Protein AF-A0A4P6JST6-F1 (afdb_monomer_lite)

Organism: Ktedonosporobacter rubrisoli (NCBI:txid2509675)

Secondary structure (DSSP, 8-state):
-HHHHTT--HHHHHHHHHHHHHHHHHHHHHHHHH---HHHHHHHHHHHHHHHHHHHHHHHHHTT----GGG--------S-----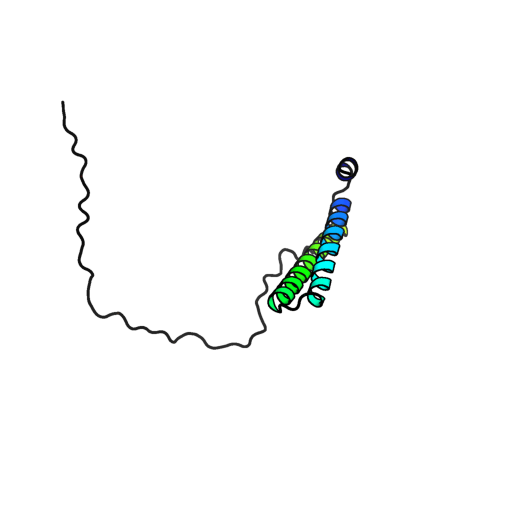---------S--PPP--------------

Sequence (114 aa):
MQADEAKMTAQQHAQHIAQLIQAAQNECRADIRRVSDPRAQALFETVAEVLGGTIKALNDYRNGNEASRIAAQNHPHAGAKSPPTVSDLAVDVDAAEPPPHLSAEMPQQQEKPG

pLDDT: mean 72.87, std 23.67, range [39.09, 98.62]

Structure (mmCIF, N/CA/C/O backbone):
data_AF-A0A4P6JST6-F1
#
_entry.id   AF-A0A4P6JST6-F1
#
loop_
_atom_site.group_PDB
_atom_site.id
_atom_site.type_symbol
_atom_site.label_atom_id
_atom_site.label_alt_id
_atom_site.label_comp_id
_atom_site.label_asym_id
_atom_site.label_entity_id
_atom_site.label_seq_id
_atom_site.pdbx_PDB_ins_code
_atom_site.Cartn_x
_atom_site.Cartn_y
_atom_site.Cartn_z
_atom_site.occupancy
_atom_site.B_iso_or_equiv
_atom_site.auth_seq_id
_atom_site.auth_comp_id
_atom_site.auth_asym_id
_atom_site.auth_atom_id
_atom_site.pdbx_PDB_model_num
ATOM 1 N N . MET A 1 1 ? 23.396 6.336 5.802 1.00 59.78 1 MET A N 1
ATOM 2 C CA . MET A 1 1 ? 22.405 5.525 5.061 1.00 59.78 1 MET A CA 1
ATOM 3 C C . MET A 1 1 ? 22.277 5.959 3.595 1.00 59.78 1 MET A C 1
ATOM 5 O O . MET A 1 1 ? 22.272 5.084 2.750 1.00 59.78 1 MET A O 1
ATOM 9 N N . GLN A 1 2 ? 22.307 7.259 3.256 1.00 55.56 2 GLN A N 1
ATOM 10 C CA . GLN A 1 2 ? 22.165 7.744 1.861 1.00 55.56 2 GLN A CA 1
ATOM 11 C C . GLN A 1 2 ? 23.257 7.303 0.858 1.00 55.56 2 GLN A C 1
ATOM 13 O O . GLN A 1 2 ? 22.982 7.187 -0.332 1.00 55.56 2 GLN A O 1
ATOM 18 N N . ALA A 1 3 ? 24.495 7.043 1.300 1.00 52.84 3 ALA A N 1
ATOM 19 C CA . ALA A 1 3 ? 25.590 6.661 0.395 1.00 52.84 3 ALA A CA 1
ATOM 20 C C . ALA A 1 3 ? 25.450 5.241 -0.200 1.00 52.84 3 ALA A C 1
ATOM 22 O O . ALA A 1 3 ? 26.052 4.954 -1.236 1.00 52.84 3 ALA A O 1
ATOM 23 N N . ASP A 1 4 ? 24.660 4.370 0.437 1.00 60.50 4 ASP A N 1
ATOM 24 C CA . ASP A 1 4 ? 24.356 3.020 -0.057 1.00 60.50 4 ASP A CA 1
ATOM 25 C C . ASP A 1 4 ? 23.167 3.015 -1.028 1.00 60.50 4 ASP A C 1
ATOM 27 O O . ASP A 1 4 ? 23.162 2.245 -1.985 1.00 60.50 4 ASP A O 1
ATOM 31 N N . GLU A 1 5 ? 22.200 3.923 -0.852 1.00 61.31 5 GLU A N 1
ATOM 32 C CA . GLU A 1 5 ? 21.048 4.062 -1.756 1.00 61.31 5 GLU A CA 1
ATOM 33 C C . GLU A 1 5 ? 21.460 4.535 -3.152 1.00 61.31 5 GLU A C 1
ATOM 35 O O . GLU A 1 5 ? 20.928 4.043 -4.139 1.00 61.31 5 GLU A O 1
ATOM 40 N N . ALA A 1 6 ? 22.463 5.412 -3.261 1.00 69.81 6 ALA A N 1
ATOM 41 C CA . ALA A 1 6 ? 22.957 5.902 -4.552 1.00 69.81 6 ALA A CA 1
ATOM 42 C C . ALA A 1 6 ? 23.582 4.807 -5.444 1.00 69.81 6 ALA A C 1
ATOM 44 O O . ALA A 1 6 ? 23.812 5.037 -6.630 1.00 69.81 6 ALA A O 1
ATOM 45 N N . LYS A 1 7 ? 23.884 3.629 -4.882 1.00 81.38 7 LYS A N 1
ATOM 46 C CA . LYS A 1 7 ? 24.454 2.480 -5.605 1.00 81.38 7 LYS A CA 1
ATOM 47 C C . LYS A 1 7 ? 23.420 1.402 -5.924 1.00 81.38 7 LYS A C 1
ATOM 49 O O . LYS A 1 7 ? 23.766 0.421 -6.582 1.00 81.38 7 LYS A O 1
ATOM 54 N N . MET A 1 8 ? 22.188 1.542 -5.437 1.00 85.94 8 MET A N 1
ATOM 55 C CA . MET A 1 8 ? 21.151 0.543 -5.657 1.00 85.94 8 MET A CA 1
ATOM 56 C C . MET A 1 8 ? 20.693 0.552 -7.115 1.00 85.94 8 MET A C 1
ATOM 58 O O . MET A 1 8 ? 20.481 1.594 -7.733 1.00 85.94 8 MET A O 1
ATOM 62 N N . THR A 1 9 ? 20.497 -0.636 -7.677 1.00 91.31 9 THR A N 1
ATOM 63 C CA . THR A 1 9 ? 19.813 -0.782 -8.960 1.00 91.31 9 THR A CA 1
ATOM 64 C C . THR A 1 9 ? 18.332 -0.432 -8.808 1.00 91.31 9 THR A C 1
ATOM 66 O O . THR A 1 9 ? 17.762 -0.503 -7.717 1.00 91.31 9 THR A O 1
ATOM 69 N N . ALA A 1 10 ? 17.654 -0.123 -9.915 1.00 90.75 10 ALA A N 1
ATOM 70 C CA . ALA A 1 10 ? 16.212 0.130 -9.898 1.00 90.75 10 ALA A CA 1
ATOM 71 C C . ALA A 1 10 ? 15.408 -1.050 -9.304 1.00 90.75 10 ALA A C 1
ATOM 73 O O . ALA A 1 10 ? 14.423 -0.843 -8.598 1.00 90.75 10 ALA A O 1
ATOM 74 N N . GLN A 1 11 ? 15.865 -2.292 -9.510 1.00 90.19 11 GLN A N 1
ATOM 75 C CA . GLN A 1 11 ? 15.264 -3.483 -8.900 1.00 90.19 11 GLN A CA 1
ATOM 76 C C . GLN A 1 11 ? 15.476 -3.539 -7.380 1.00 90.19 11 GLN A C 1
ATOM 78 O O . GLN A 1 11 ? 14.561 -3.931 -6.653 1.00 90.19 11 GLN A O 1
ATOM 83 N N . GLN A 1 12 ? 16.658 -3.143 -6.894 1.00 92.00 12 GLN A N 1
ATOM 84 C CA . GLN A 1 12 ? 16.947 -3.049 -5.460 1.00 92.00 12 GLN A CA 1
ATOM 85 C C . GLN A 1 12 ? 16.109 -1.945 -4.802 1.00 92.00 12 GLN A C 1
ATOM 87 O O . GLN A 1 12 ? 15.530 -2.178 -3.742 1.00 92.00 12 GLN A O 1
ATOM 92 N N . HIS A 1 13 ? 15.941 -0.796 -5.465 1.00 93.25 13 HIS A N 1
ATOM 93 C CA . HIS A 1 13 ? 15.021 0.248 -5.010 1.00 93.25 13 HIS A CA 1
ATOM 94 C C . HIS A 1 13 ? 13.571 -0.243 -4.959 1.00 93.25 13 HIS A C 1
ATOM 96 O O . HIS A 1 13 ? 12.907 -0.072 -3.939 1.00 93.25 13 HIS A O 1
ATOM 102 N N . ALA A 1 14 ? 13.083 -0.908 -6.012 1.00 93.75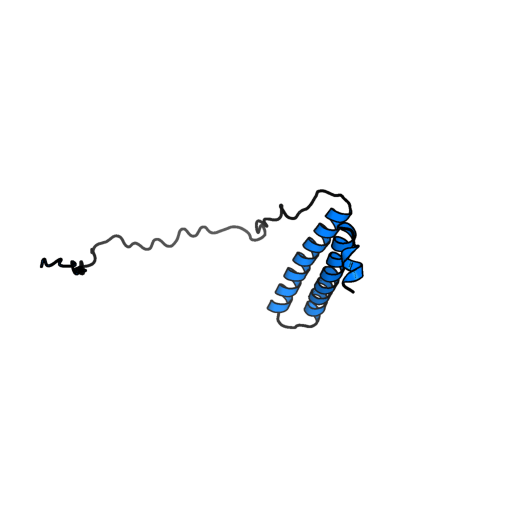 14 ALA A N 1
ATOM 103 C CA . ALA A 1 14 ? 11.729 -1.457 -6.036 1.00 93.75 14 ALA A CA 1
ATOM 104 C C . ALA A 1 14 ? 11.495 -2.463 -4.896 1.00 93.75 14 ALA A C 1
ATOM 106 O O . ALA A 1 14 ? 10.440 -2.452 -4.263 1.00 93.75 14 ALA A O 1
ATOM 107 N N . GLN A 1 15 ? 12.493 -3.299 -4.589 1.00 94.75 15 GLN A N 1
ATOM 108 C CA . GLN A 1 15 ? 12.433 -4.233 -3.465 1.00 94.75 15 GLN A CA 1
ATOM 109 C C . GLN A 1 15 ? 12.382 -3.509 -2.118 1.00 94.75 15 GLN A C 1
ATOM 111 O O . GLN A 1 15 ? 11.558 -3.857 -1.274 1.00 94.75 15 GLN A O 1
ATOM 116 N N . HIS A 1 16 ? 13.249 -2.517 -1.917 1.00 95.12 16 HIS A N 1
ATOM 117 C CA . HIS A 1 16 ? 13.295 -1.743 -0.680 1.00 95.12 16 HIS A CA 1
ATOM 118 C C . HIS A 1 16 ? 11.963 -1.017 -0.434 1.00 95.12 16 HIS A C 1
ATOM 120 O O . HIS A 1 16 ? 11.381 -1.132 0.642 1.00 95.12 16 HIS A O 1
ATOM 126 N N . ILE A 1 17 ? 11.414 -0.363 -1.461 1.00 96.38 17 ILE A N 1
ATOM 127 C CA . ILE A 1 17 ? 10.110 0.305 -1.380 1.00 96.38 17 ILE A CA 1
ATOM 128 C C . ILE A 1 17 ? 9.000 -0.707 -1.070 1.00 96.38 17 ILE A C 1
ATOM 130 O O . ILE A 1 17 ? 8.169 -0.452 -0.200 1.00 96.38 17 ILE A O 1
ATOM 134 N N . ALA A 1 18 ? 8.997 -1.880 -1.714 1.00 96.88 18 ALA A N 1
ATOM 135 C CA . ALA A 1 18 ? 8.007 -2.919 -1.436 1.00 96.88 18 ALA A CA 1
ATOM 136 C C . ALA A 1 18 ? 8.040 -3.371 0.035 1.00 96.88 18 ALA A C 1
ATOM 138 O O . ALA A 1 18 ? 6.986 -3.592 0.623 1.00 96.88 18 ALA A O 1
ATOM 139 N N . GLN A 1 19 ? 9.222 -3.457 0.653 1.00 97.69 19 GLN A N 1
ATOM 140 C CA . GLN A 1 19 ? 9.362 -3.797 2.074 1.00 97.69 19 GLN A CA 1
ATOM 141 C C . GLN A 1 19 ? 8.793 -2.711 2.996 1.00 97.69 19 GLN A C 1
ATOM 143 O O . GLN A 1 19 ? 8.093 -3.035 3.956 1.00 97.69 19 GLN A O 1
ATOM 148 N N . LEU A 1 20 ? 9.038 -1.434 2.691 1.00 98.19 20 LEU A N 1
ATOM 149 C CA . LEU A 1 20 ? 8.475 -0.313 3.452 1.00 98.19 20 LEU A CA 1
ATOM 150 C C . LEU A 1 20 ? 6.942 -0.296 3.369 1.00 98.19 20 LEU A C 1
ATOM 152 O O . LEU A 1 20 ? 6.257 -0.163 4.383 1.00 98.19 20 LEU A O 1
ATOM 156 N N . ILE A 1 21 ? 6.396 -0.502 2.169 1.00 98.31 21 ILE A N 1
ATOM 157 C CA . ILE A 1 21 ? 4.947 -0.562 1.947 1.00 98.31 21 ILE A CA 1
ATOM 158 C C . ILE A 1 21 ? 4.339 -1.797 2.626 1.00 98.31 21 ILE A C 1
ATOM 160 O O . ILE A 1 21 ? 3.262 -1.700 3.210 1.00 98.31 21 ILE A O 1
ATOM 164 N N . GLN A 1 22 ? 5.030 -2.942 2.616 1.00 98.50 22 GLN A N 1
ATOM 165 C CA . GLN A 1 22 ? 4.599 -4.153 3.323 1.00 98.50 22 GLN A CA 1
ATOM 166 C C . GLN A 1 22 ? 4.492 -3.920 4.833 1.00 98.50 22 GLN A C 1
ATOM 168 O O . GLN A 1 22 ? 3.540 -4.392 5.453 1.00 98.50 22 GLN A O 1
ATOM 173 N N . ALA A 1 23 ? 5.430 -3.176 5.427 1.00 98.56 23 ALA A N 1
ATOM 174 C CA . ALA A 1 23 ? 5.362 -2.817 6.840 1.00 98.56 23 ALA A CA 1
ATOM 175 C C . ALA A 1 23 ? 4.120 -1.958 7.141 1.00 98.56 23 ALA A C 1
ATOM 177 O O . ALA A 1 23 ? 3.373 -2.275 8.064 1.00 98.56 23 ALA A O 1
ATOM 178 N N . ALA A 1 24 ? 3.843 -0.945 6.314 1.00 98.50 24 ALA A N 1
ATOM 179 C CA . ALA A 1 24 ? 2.642 -0.119 6.450 1.00 98.50 24 ALA A CA 1
ATOM 180 C C . ALA A 1 24 ? 1.344 -0.929 6.261 1.00 98.50 24 ALA A C 1
ATOM 182 O O . ALA A 1 24 ? 0.410 -0.791 7.046 1.00 98.50 24 ALA A O 1
ATOM 183 N N . GLN A 1 25 ? 1.297 -1.826 5.269 1.00 98.62 25 GLN A N 1
ATOM 184 C CA . GLN A 1 25 ? 0.155 -2.718 5.046 1.00 98.62 25 GLN A CA 1
ATOM 185 C C . GLN A 1 25 ? -0.120 -3.594 6.275 1.00 98.62 25 GLN A C 1
ATOM 187 O O . GLN A 1 25 ? -1.274 -3.769 6.672 1.00 98.62 25 GLN A O 1
ATOM 192 N N . ASN A 1 26 ? 0.935 -4.158 6.866 1.00 98.56 26 ASN A N 1
ATOM 193 C CA . ASN A 1 26 ? 0.819 -4.996 8.052 1.00 98.56 26 ASN A CA 1
ATOM 194 C C . ASN A 1 26 ? 0.288 -4.198 9.248 1.00 98.56 26 ASN A C 1
ATOM 196 O O . ASN A 1 26 ? -0.556 -4.718 9.977 1.00 98.56 26 ASN A O 1
ATOM 200 N N . GLU A 1 27 ? 0.721 -2.945 9.411 1.00 98.44 27 GLU A N 1
ATOM 201 C CA . GLU A 1 27 ? 0.222 -2.070 10.473 1.00 98.44 27 GLU A CA 1
ATOM 202 C C . GLU A 1 27 ? -1.266 -1.759 10.289 1.00 98.44 27 GLU A C 1
ATOM 204 O O . GLU A 1 27 ? -2.040 -1.965 11.220 1.00 98.44 27 GLU A O 1
ATOM 209 N N . CYS A 1 28 ? -1.710 -1.418 9.070 1.00 98.38 28 CYS A N 1
ATOM 210 C CA . CYS A 1 28 ? -3.137 -1.240 8.782 1.00 98.38 28 CYS A CA 1
ATOM 211 C C . CYS A 1 28 ? -3.951 -2.488 9.164 1.00 98.38 28 CYS A C 1
ATOM 213 O O . CYS A 1 28 ? -4.978 -2.381 9.831 1.00 98.38 28 CYS A O 1
ATOM 215 N N . ARG A 1 29 ? -3.477 -3.690 8.804 1.00 98.38 29 ARG A N 1
ATOM 216 C CA . ARG A 1 29 ? -4.155 -4.953 9.154 1.00 98.38 29 ARG A CA 1
ATOM 217 C C . ARG A 1 29 ? -4.164 -5.233 10.657 1.00 98.38 29 ARG A C 1
ATOM 219 O O . ARG A 1 29 ? -5.114 -5.839 11.158 1.00 98.38 29 ARG A O 1
ATOM 226 N N . ALA A 1 30 ? -3.112 -4.842 11.370 1.00 98.38 30 ALA A N 1
ATOM 227 C CA . ALA A 1 30 ? -3.051 -4.965 12.820 1.00 98.38 30 ALA A CA 1
ATOM 228 C C . ALA A 1 30 ? -4.034 -3.994 13.489 1.00 98.38 30 ALA A C 1
ATOM 230 O O . ALA A 1 30 ? -4.776 -4.398 14.387 1.00 98.38 30 ALA A O 1
ATOM 231 N N . ASP A 1 31 ? -4.102 -2.755 13.005 1.00 98.25 31 ASP A N 1
ATOM 232 C CA . ASP A 1 31 ? -4.938 -1.702 13.572 1.00 98.25 31 ASP A CA 1
ATOM 233 C C . ASP A 1 31 ? -6.431 -1.963 13.411 1.00 98.25 31 ASP A C 1
ATOM 235 O O . ASP A 1 31 ? -7.184 -1.637 14.325 1.00 98.25 31 ASP A O 1
ATOM 239 N N . ILE A 1 32 ? -6.863 -2.673 12.362 1.00 98.00 32 ILE A N 1
ATOM 240 C CA . ILE A 1 32 ? -8.251 -3.163 12.243 1.00 98.00 32 ILE A CA 1
ATOM 241 C C . ILE A 1 32 ? -8.700 -3.914 13.508 1.00 98.00 32 ILE A C 1
ATOM 243 O O . ILE A 1 32 ? -9.852 -3.799 13.918 1.00 98.00 32 ILE A O 1
ATOM 247 N N . ARG A 1 33 ? -7.797 -4.667 14.155 1.00 96.25 33 ARG A N 1
ATOM 248 C CA . ARG A 1 33 ? -8.101 -5.426 15.383 1.00 96.25 33 ARG A CA 1
ATOM 249 C C . ARG A 1 33 ? -7.963 -4.600 16.661 1.00 96.25 33 ARG A C 1
ATOM 251 O O . ARG A 1 33 ? -8.442 -5.036 17.704 1.00 96.25 33 ARG A O 1
ATOM 258 N N . ARG A 1 34 ? -7.265 -3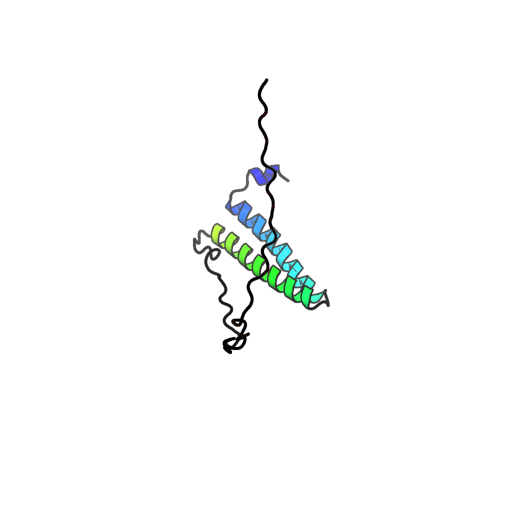.464 16.606 1.00 97.69 34 ARG A N 1
ATOM 259 C CA . ARG A 1 34 ? -6.986 -2.603 17.767 1.00 97.69 34 ARG A CA 1
ATOM 260 C C . ARG A 1 34 ? -7.995 -1.472 17.902 1.00 97.69 34 ARG A C 1
ATOM 262 O O . ARG A 1 34 ? -8.276 -1.048 19.020 1.00 97.69 34 ARG A O 1
ATOM 269 N N . VAL A 1 35 ? -8.529 -0.980 16.786 1.00 97.06 35 VAL A N 1
ATOM 270 C CA . VAL A 1 35 ? -9.512 0.105 16.778 1.00 97.06 35 VAL A CA 1
ATOM 271 C C . VAL A 1 35 ? -10.932 -0.444 16.818 1.00 97.06 35 VAL A C 1
ATOM 273 O O . VAL A 1 35 ? -11.232 -1.473 16.217 1.00 97.06 35 VAL A O 1
ATOM 276 N N . SER A 1 36 ? -11.817 0.260 17.522 1.00 97.50 36 SER A N 1
ATOM 277 C CA . SER A 1 36 ? -13.235 -0.091 17.652 1.00 97.50 36 SER A CA 1
ATOM 278 C C . SER A 1 36 ? -14.159 0.715 16.736 1.00 97.50 36 SER A C 1
ATOM 280 O O . SER A 1 36 ? -15.302 0.308 16.554 1.00 97.50 36 SER A O 1
ATOM 282 N N . ASP A 1 37 ? -13.697 1.834 16.157 1.00 98.31 37 ASP A N 1
ATOM 283 C CA . ASP A 1 37 ? -14.488 2.626 15.204 1.00 98.31 37 ASP A CA 1
ATOM 284 C C . ASP A 1 37 ? -14.656 1.850 13.882 1.00 98.31 37 ASP A C 1
ATOM 286 O O . ASP A 1 37 ? -13.665 1.655 13.165 1.00 98.31 37 ASP A O 1
ATOM 290 N N . PRO A 1 38 ? -15.888 1.454 13.504 1.00 97.94 38 PRO A N 1
ATOM 291 C CA . PRO A 1 38 ? -16.133 0.706 12.273 1.00 97.94 38 PRO A CA 1
ATOM 292 C C . PRO A 1 38 ? -15.682 1.447 11.008 1.00 97.94 38 PRO A C 1
ATOM 294 O O . PRO A 1 38 ? -15.282 0.819 10.028 1.00 97.94 38 PRO A O 1
ATOM 297 N N . ARG A 1 39 ? -15.713 2.787 11.009 1.00 98.31 39 ARG A N 1
ATOM 298 C CA . ARG A 1 39 ? -15.258 3.586 9.860 1.00 98.31 39 ARG A CA 1
ATOM 299 C C . ARG A 1 39 ? -13.743 3.532 9.709 1.00 98.31 39 ARG A C 1
ATOM 301 O O . ARG A 1 39 ? -13.251 3.424 8.589 1.00 98.31 39 ARG A O 1
ATOM 308 N N . ALA A 1 40 ? -13.013 3.561 10.824 1.00 98.25 40 ALA A N 1
ATOM 309 C CA . ALA A 1 40 ? -11.561 3.413 10.817 1.00 98.25 40 ALA A CA 1
ATOM 310 C C . ALA A 1 40 ? -11.151 2.011 10.342 1.00 98.25 40 ALA A C 1
ATOM 312 O O . ALA A 1 40 ? -10.261 1.887 9.506 1.00 98.25 40 ALA A O 1
ATOM 313 N N . GLN A 1 41 ? -11.850 0.965 10.795 1.00 98.44 41 GLN A N 1
ATOM 314 C CA . GLN A 1 41 ? -11.615 -0.407 10.330 1.00 98.44 41 GLN A CA 1
ATOM 315 C C . GLN A 1 41 ? -11.805 -0.538 8.811 1.00 98.44 41 GLN A C 1
ATOM 317 O O . GLN A 1 41 ? -10.938 -1.081 8.129 1.00 98.44 41 GLN A O 1
ATOM 322 N N . ALA A 1 42 ? -12.900 0.008 8.269 1.00 98.25 42 ALA A N 1
ATOM 323 C CA . ALA A 1 42 ? -13.162 -0.011 6.829 1.00 98.25 42 ALA A CA 1
ATOM 324 C C . ALA A 1 42 ? -12.099 0.761 6.024 1.00 98.25 42 ALA A C 1
ATOM 326 O O . ALA A 1 42 ? -11.667 0.308 4.958 1.00 98.25 42 ALA A O 1
ATOM 327 N N . LEU A 1 43 ? -11.644 1.907 6.545 1.00 98.44 43 LEU A N 1
ATOM 328 C CA . LEU A 1 43 ? -10.558 2.679 5.945 1.00 98.44 43 LEU A CA 1
ATOM 329 C C . LEU A 1 43 ? -9.253 1.873 5.916 1.00 98.44 43 LEU A C 1
ATOM 331 O O . LEU A 1 43 ? -8.620 1.789 4.866 1.00 98.44 43 LEU A O 1
ATOM 335 N N . PHE A 1 44 ? -8.860 1.260 7.034 1.00 98.50 44 PHE A N 1
ATOM 336 C CA . PHE A 1 44 ? -7.625 0.480 7.111 1.00 98.50 44 PHE A CA 1
ATOM 337 C C . PHE A 1 44 ? -7.643 -0.760 6.218 1.00 98.50 44 PHE A C 1
ATOM 339 O O . PHE A 1 44 ? -6.612 -1.066 5.623 1.00 98.50 44 PHE A O 1
ATOM 346 N N . GLU A 1 45 ? -8.789 -1.429 6.056 1.00 98.31 45 GLU A N 1
ATOM 347 C CA . GLU A 1 45 ? -8.914 -2.533 5.093 1.00 98.31 45 GLU A CA 1
ATOM 348 C C .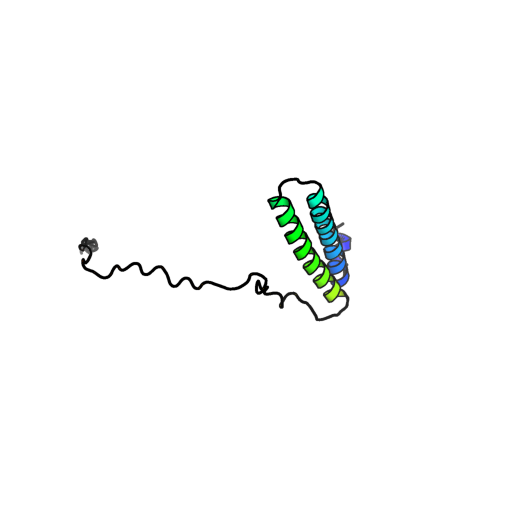 GLU A 1 45 ? -8.699 -2.031 3.658 1.00 98.31 45 GLU A C 1
ATOM 350 O O . GLU A 1 45 ? -7.873 -2.576 2.927 1.00 98.31 45 GLU A O 1
ATOM 355 N N . THR A 1 46 ? -9.356 -0.926 3.285 1.00 98.12 46 THR A N 1
ATOM 356 C CA . THR A 1 46 ? -9.218 -0.322 1.947 1.00 98.12 46 THR A CA 1
ATOM 357 C C . THR A 1 46 ? -7.772 0.097 1.669 1.00 98.12 46 THR A C 1
ATOM 359 O O . THR A 1 46 ? -7.221 -0.188 0.605 1.00 98.12 46 THR A O 1
ATOM 362 N N . VAL A 1 47 ? -7.119 0.750 2.636 1.00 98.38 47 VAL A N 1
ATOM 363 C CA . VAL A 1 47 ? -5.711 1.150 2.516 1.00 98.38 47 VAL A CA 1
ATOM 364 C C . VAL A 1 47 ? -4.815 -0.085 2.399 1.00 98.38 47 VAL A C 1
ATOM 366 O O . VAL A 1 47 ? -3.970 -0.133 1.507 1.00 98.38 47 VAL A O 1
ATOM 369 N N . ALA A 1 48 ? -5.016 -1.114 3.228 1.00 98.31 48 ALA A N 1
ATOM 370 C CA . ALA A 1 48 ? -4.236 -2.348 3.163 1.00 98.31 48 ALA A CA 1
ATOM 371 C C . ALA A 1 48 ? -4.362 -3.056 1.801 1.00 98.31 48 ALA A C 1
ATOM 373 O O . ALA A 1 48 ? -3.383 -3.634 1.316 1.00 98.31 48 ALA A O 1
ATOM 374 N N . GLU A 1 49 ? -5.532 -3.006 1.164 1.00 97.44 49 GLU 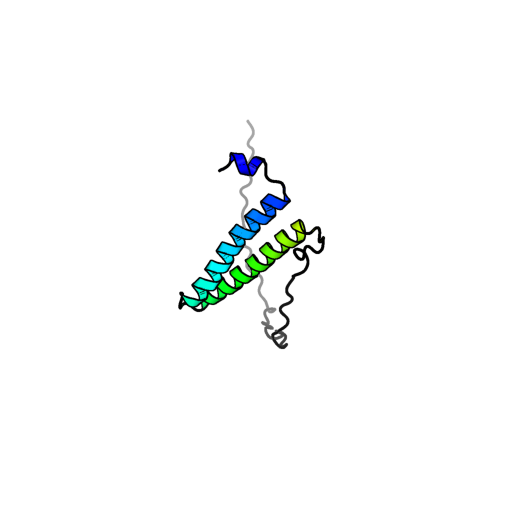A N 1
ATOM 375 C CA . GLU A 1 49 ? -5.748 -3.553 -0.176 1.00 97.44 49 GLU A CA 1
ATOM 376 C C . GLU A 1 49 ? -4.972 -2.774 -1.248 1.00 97.44 49 GLU A C 1
ATOM 378 O O . GLU A 1 49 ? -4.222 -3.378 -2.022 1.00 97.44 49 GLU A O 1
ATOM 383 N N . VAL A 1 50 ? -5.066 -1.439 -1.243 1.00 98.50 50 VAL A N 1
ATOM 384 C CA . VAL A 1 50 ? -4.322 -0.574 -2.177 1.00 98.50 50 VAL A CA 1
ATOM 385 C C . VAL A 1 50 ? -2.815 -0.790 -2.039 1.00 98.50 50 VAL A C 1
ATOM 387 O O . VAL A 1 50 ? -2.128 -0.998 -3.041 1.00 98.50 50 VAL A O 1
ATOM 390 N N . LEU A 1 51 ? -2.294 -0.820 -0.807 1.00 98.31 51 LEU A N 1
ATOM 391 C CA . LEU A 1 51 ? -0.877 -1.099 -0.554 1.00 98.31 51 LEU A CA 1
ATOM 392 C C . LEU A 1 51 ? -0.475 -2.491 -1.072 1.00 98.31 51 LEU A C 1
ATOM 394 O O . LEU A 1 51 ? 0.610 -2.642 -1.632 1.00 98.31 51 LEU A O 1
ATOM 398 N N . GLY A 1 52 ? -1.363 -3.486 -0.972 1.00 97.69 52 GLY A N 1
ATOM 399 C CA . GLY A 1 52 ? -1.161 -4.820 -1.547 1.00 97.69 52 GLY A CA 1
ATOM 400 C C . GLY A 1 52 ? -1.017 -4.807 -3.071 1.00 97.69 52 GLY A C 1
ATOM 401 O O . GLY A 1 52 ? -0.118 -5.454 -3.614 1.00 97.69 52 GLY A O 1
ATOM 402 N N . GLY A 1 53 ? -1.854 -4.029 -3.762 1.00 96.19 53 GLY A N 1
ATOM 403 C CA . GLY A 1 53 ? -1.731 -3.797 -5.203 1.00 96.19 53 GLY A CA 1
ATOM 404 C C . GLY A 1 53 ? -0.400 -3.140 -5.580 1.00 96.19 53 GLY A C 1
ATOM 405 O O . GLY A 1 53 ? 0.266 -3.585 -6.518 1.00 96.19 53 GLY A O 1
ATOM 406 N N . THR A 1 54 ? 0.035 -2.144 -4.807 1.00 97.81 54 THR A N 1
ATOM 407 C CA . THR A 1 54 ? 1.315 -1.450 -5.020 1.00 97.81 54 THR A CA 1
ATOM 408 C C . THR A 1 54 ? 2.519 -2.373 -4.816 1.00 97.81 54 THR A C 1
ATOM 410 O O . THR A 1 54 ? 3.429 -2.387 -5.644 1.00 97.81 54 THR A O 1
ATOM 413 N N . ILE A 1 55 ? 2.517 -3.202 -3.764 1.00 97.19 55 ILE A N 1
ATOM 414 C CA . ILE A 1 55 ? 3.568 -4.208 -3.517 1.00 97.19 55 ILE A CA 1
ATOM 415 C C . ILE A 1 55 ? 3.662 -5.180 -4.693 1.00 97.19 55 ILE A C 1
ATOM 417 O O . ILE A 1 55 ? 4.759 -5.504 -5.154 1.00 97.19 55 ILE A O 1
ATOM 421 N N . LYS A 1 56 ? 2.512 -5.633 -5.203 1.00 95.75 56 LYS A N 1
ATOM 422 C CA . LYS A 1 56 ? 2.462 -6.522 -6.361 1.00 95.75 56 LYS A CA 1
ATOM 423 C C . LYS A 1 56 ? 3.090 -5.876 -7.595 1.00 95.75 56 LYS A C 1
ATOM 425 O O . LYS A 1 56 ? 3.968 -6.487 -8.189 1.00 95.75 56 LYS A O 1
ATOM 430 N N . ALA A 1 57 ? 2.724 -4.638 -7.923 1.00 94.81 57 ALA A N 1
ATOM 431 C CA . ALA A 1 57 ? 3.291 -3.925 -9.067 1.00 94.81 57 ALA A CA 1
ATOM 432 C C . ALA A 1 57 ? 4.825 -3.783 -8.987 1.00 94.81 57 ALA A C 1
ATOM 434 O O . ALA A 1 57 ? 5.523 -3.995 -9.979 1.00 94.81 57 ALA A O 1
ATOM 435 N N . LEU A 1 58 ? 5.364 -3.487 -7.799 1.00 94.56 58 LEU A N 1
ATOM 436 C CA . LEU A 1 58 ? 6.813 -3.408 -7.575 1.00 94.56 58 LEU A CA 1
ATOM 437 C C . LEU A 1 58 ? 7.506 -4.765 -7.764 1.00 94.56 58 LEU A C 1
ATOM 439 O O . LEU A 1 58 ? 8.608 -4.831 -8.311 1.00 94.56 58 LEU A O 1
ATOM 443 N N . ASN A 1 59 ? 6.870 -5.857 -7.336 1.00 93.25 59 ASN A N 1
ATOM 444 C CA . ASN A 1 59 ? 7.393 -7.207 -7.540 1.00 93.25 59 ASN A CA 1
ATOM 445 C C . ASN A 1 59 ? 7.286 -7.664 -9.002 1.00 93.25 59 ASN A C 1
ATOM 447 O O . ASN A 1 59 ? 8.218 -8.292 -9.502 1.00 93.25 59 ASN A O 1
ATOM 451 N N . ASP A 1 60 ? 6.205 -7.314 -9.698 1.00 91.38 60 ASP A N 1
ATOM 452 C CA . ASP A 1 60 ? 6.022 -7.613 -11.120 1.00 91.38 60 ASP A CA 1
ATOM 453 C C . ASP A 1 60 ? 7.109 -6.919 -11.961 1.00 91.38 60 ASP A C 1
ATOM 455 O O . ASP A 1 60 ? 7.770 -7.575 -12.769 1.00 91.38 60 ASP A O 1
ATOM 459 N N . TYR A 1 61 ? 7.394 -5.638 -11.674 1.00 90.75 61 TYR A N 1
ATOM 460 C CA . TYR A 1 61 ? 8.515 -4.898 -12.269 1.00 90.75 61 TYR A CA 1
ATOM 461 C C . TYR A 1 61 ? 9.858 -5.618 -12.069 1.00 90.75 61 TYR A C 1
ATOM 463 O O . TYR A 1 61 ? 10.631 -5.782 -13.013 1.00 90.75 61 TYR A O 1
ATOM 471 N N . ARG A 1 62 ? 10.140 -6.093 -10.847 1.00 89.94 62 ARG A N 1
ATOM 472 C CA . ARG A 1 62 ? 11.396 -6.800 -10.540 1.00 89.94 62 ARG A CA 1
ATOM 473 C C . ARG A 1 62 ? 11.545 -8.102 -11.317 1.00 89.94 62 ARG A C 1
ATOM 475 O O . ARG A 1 62 ? 12.651 -8.415 -11.747 1.00 89.94 62 ARG A O 1
ATOM 482 N N . ASN A 1 63 ? 10.451 -8.835 -11.493 1.00 85.81 63 ASN A N 1
ATOM 483 C CA . ASN A 1 63 ? 10.449 -10.141 -12.145 1.00 85.81 63 ASN A CA 1
ATOM 484 C C . ASN A 1 63 ? 10.441 -10.053 -13.682 1.00 85.81 63 ASN A C 1
ATOM 486 O O . ASN A 1 63 ? 10.413 -11.090 -14.338 1.00 85.81 63 ASN A O 1
ATOM 490 N N . GLY A 1 64 ? 10.458 -8.843 -14.261 1.00 76.25 64 GLY A N 1
ATOM 491 C CA . GLY A 1 64 ? 10.369 -8.649 -15.711 1.00 76.25 64 GLY A CA 1
ATOM 492 C C . GLY A 1 64 ? 8.999 -9.016 -16.287 1.00 76.25 64 GLY A C 1
ATOM 493 O O . GLY A 1 64 ? 8.873 -9.216 -17.492 1.00 76.25 64 GLY A O 1
ATOM 494 N N . ASN A 1 65 ? 7.972 -9.118 -15.439 1.00 60.88 65 ASN A N 1
ATOM 495 C CA . ASN A 1 65 ? 6.609 -9.385 -15.872 1.00 60.88 65 ASN A CA 1
ATOM 496 C C . ASN A 1 65 ? 5.956 -8.049 -16.249 1.00 60.88 65 ASN A C 1
ATOM 498 O O . ASN A 1 65 ? 5.526 -7.288 -15.384 1.00 60.88 65 ASN A O 1
ATOM 502 N N . 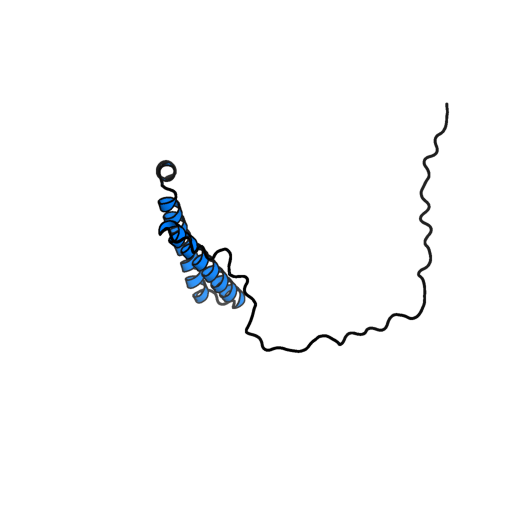GLU A 1 66 ? 5.826 -7.774 -17.547 1.00 52.00 66 GLU A N 1
ATOM 503 C CA . GLU A 1 66 ? 5.162 -6.567 -18.075 1.00 52.00 66 GLU A CA 1
ATOM 504 C C . GLU A 1 66 ? 3.635 -6.540 -17.844 1.00 52.00 66 GLU A C 1
ATOM 506 O O . GLU A 1 66 ? 2.935 -5.645 -18.311 1.00 52.00 66 GLU A O 1
ATOM 511 N N . ALA A 1 67 ? 3.087 -7.476 -17.066 1.00 54.09 67 ALA A N 1
ATOM 512 C CA . ALA A 1 67 ? 1.701 -7.445 -16.609 1.00 54.09 67 ALA A CA 1
ATOM 513 C C . ALA A 1 67 ? 1.526 -6.478 -15.419 1.00 54.09 67 ALA A C 1
ATOM 515 O O . ALA A 1 67 ? 1.007 -6.845 -14.366 1.00 54.09 67 ALA A O 1
ATOM 516 N N . SER A 1 68 ? 1.951 -5.221 -15.577 1.00 50.09 68 SER A N 1
ATOM 517 C CA . SER A 1 68 ? 1.675 -4.157 -14.610 1.00 50.09 68 SER A CA 1
ATOM 518 C C . SER A 1 68 ? 0.174 -3.845 -14.614 1.00 50.09 68 SER A C 1
ATOM 520 O O . SER A 1 68 ? -0.337 -3.103 -15.450 1.00 50.09 68 SER A O 1
ATOM 522 N N . ARG A 1 69 ? -0.567 -4.415 -13.657 1.00 55.25 69 ARG A N 1
ATOM 523 C CA . ARG A 1 69 ? -2.035 -4.290 -13.515 1.00 55.25 69 ARG A CA 1
ATOM 524 C C . ARG A 1 69 ? -2.519 -2.868 -13.155 1.00 55.25 69 ARG A C 1
ATOM 526 O O . ARG A 1 69 ? -3.706 -2.674 -12.899 1.00 55.25 69 ARG A O 1
ATOM 533 N N . ILE A 1 70 ? -1.625 -1.876 -13.148 1.00 53.47 70 ILE A N 1
ATOM 534 C CA . ILE A 1 70 ? -1.885 -0.492 -12.714 1.00 53.47 70 ILE A CA 1
ATOM 535 C C . ILE A 1 70 ? -2.743 0.301 -13.722 1.00 53.47 70 ILE A C 1
ATOM 537 O O . ILE A 1 70 ? -3.160 1.413 -13.424 1.00 53.47 70 ILE A O 1
ATOM 541 N N . ALA A 1 71 ? -3.077 -0.287 -14.878 1.00 47.97 71 ALA A N 1
ATOM 542 C CA . ALA A 1 71 ? -3.984 0.299 -15.869 1.00 47.97 71 ALA A CA 1
ATOM 543 C C . ALA A 1 71 ? -5.361 -0.400 -15.988 1.00 47.97 71 ALA A C 1
ATOM 545 O O . ALA A 1 71 ? -6.161 0.001 -16.827 1.00 47.97 71 ALA A O 1
ATOM 546 N N . ALA A 1 72 ? -5.680 -1.430 -15.185 1.00 45.81 72 ALA A N 1
ATOM 547 C CA . ALA A 1 72 ? -6.893 -2.241 -15.406 1.00 45.81 72 ALA A CA 1
ATOM 548 C C . ALA A 1 72 ? -7.671 -2.635 -14.134 1.00 45.81 72 ALA A C 1
ATOM 550 O O . ALA A 1 72 ? -8.118 -3.772 -13.988 1.00 45.81 72 ALA A O 1
ATOM 551 N N . GLN A 1 73 ? -7.854 -1.709 -13.193 1.00 53.41 73 GLN A N 1
ATOM 552 C CA . GLN A 1 73 ? -9.025 -1.727 -12.301 1.00 53.41 73 GLN A CA 1
ATOM 553 C C . GLN A 1 73 ? -9.627 -0.322 -12.225 1.00 53.41 73 GLN A C 1
ATOM 555 O O . GLN A 1 73 ? -9.576 0.350 -11.201 1.00 53.41 73 GLN A O 1
ATOM 560 N N . ASN A 1 74 ? -10.292 0.084 -13.306 1.00 47.06 74 ASN A N 1
ATOM 561 C CA . ASN A 1 74 ? -11.616 0.656 -13.098 1.00 47.06 74 ASN A CA 1
ATOM 562 C C . ASN A 1 74 ? -12.438 -0.466 -12.460 1.00 47.06 74 ASN A C 1
ATOM 564 O O . ASN A 1 74 ? -12.672 -1.482 -13.107 1.00 47.06 74 ASN A O 1
ATOM 568 N N . HIS A 1 75 ? -12.806 -0.333 -11.191 1.00 44.34 75 HIS A N 1
ATOM 569 C CA . HIS A 1 75 ? -13.869 -1.148 -10.621 1.00 44.34 75 HIS A CA 1
ATOM 570 C C . HIS A 1 75 ? -15.197 -0.634 -11.202 1.00 44.34 75 HIS A C 1
ATOM 572 O O . HIS A 1 75 ? -15.652 0.424 -10.765 1.00 44.34 75 HIS A O 1
ATOM 578 N N . PRO A 1 76 ? -15.878 -1.323 -12.141 1.00 39.47 76 PRO A N 1
ATOM 579 C CA . PRO A 1 76 ? -17.324 -1.238 -12.153 1.00 39.47 76 PRO A CA 1
ATOM 580 C C . PRO A 1 76 ? -17.792 -1.897 -10.855 1.00 39.47 76 PRO A C 1
ATOM 582 O O . PRO A 1 76 ? -17.529 -3.071 -10.595 1.00 39.47 76 PRO A O 1
ATOM 585 N N . HIS A 1 77 ? -18.441 -1.115 -10.003 1.00 40.19 77 HIS A N 1
ATOM 586 C CA . HIS A 1 77 ? -19.122 -1.610 -8.818 1.00 40.19 77 HIS A CA 1
ATOM 587 C C . HIS A 1 77 ? -20.278 -2.525 -9.264 1.00 40.19 77 HIS A C 1
ATOM 589 O O . HIS A 1 77 ? -21.390 -2.064 -9.496 1.00 40.19 77 HIS A O 1
ATOM 595 N N . ALA A 1 78 ? -20.013 -3.818 -9.458 1.00 44.53 78 ALA A N 1
ATOM 596 C CA . ALA A 1 78 ? -21.009 -4.803 -9.878 1.00 44.53 78 ALA A CA 1
ATOM 597 C C . ALA A 1 78 ? -21.249 -5.812 -8.750 1.00 44.53 78 ALA A C 1
ATOM 599 O O . ALA A 1 78 ? -20.684 -6.902 -8.721 1.00 44.53 78 ALA A O 1
ATOM 600 N N . GLY A 1 79 ? -22.093 -5.408 -7.801 1.00 43.97 79 GLY A N 1
ATOM 601 C CA . GLY A 1 79 ? -22.562 -6.258 -6.706 1.00 43.97 79 GLY A CA 1
ATOM 602 C C . GLY A 1 79 ? -23.827 -5.768 -5.996 1.00 43.97 79 GLY A C 1
ATOM 603 O O . GLY A 1 79 ? -24.265 -6.411 -5.046 1.00 43.97 79 GLY A O 1
ATOM 604 N N . ALA A 1 80 ? -24.448 -4.674 -6.449 1.00 45.09 80 ALA A N 1
ATOM 605 C CA . ALA A 1 80 ? -25.757 -4.237 -5.978 1.00 45.09 80 ALA A CA 1
ATOM 606 C C . ALA A 1 80 ? -26.756 -4.319 -7.140 1.00 45.09 80 ALA A C 1
ATOM 608 O O . ALA A 1 80 ? -26.576 -3.719 -8.196 1.00 45.09 80 ALA A O 1
ATOM 609 N N . LYS A 1 81 ? -27.778 -5.145 -6.932 1.00 42.50 81 LYS A N 1
ATOM 610 C CA . LYS A 1 81 ? -28.913 -5.432 -7.814 1.00 42.50 81 LYS A CA 1
ATOM 611 C C . LYS A 1 81 ? -29.505 -4.126 -8.380 1.00 42.50 81 LYS A C 1
ATOM 613 O O . LYS A 1 81 ? -29.789 -3.218 -7.609 1.00 42.50 81 LYS A O 1
ATOM 618 N N . SER A 1 82 ? -29.731 -4.023 -9.689 1.00 39.09 82 SER A N 1
ATOM 619 C CA . SER A 1 82 ? -30.617 -2.976 -10.249 1.00 39.09 82 SER A CA 1
ATOM 620 C C . SER A 1 82 ? -32.081 -3.243 -9.824 1.00 39.09 82 SER A C 1
ATOM 622 O O . SER A 1 82 ? -32.365 -4.412 -9.539 1.00 39.09 82 SER A O 1
ATOM 624 N N . PRO A 1 83 ? -33.059 -2.297 -9.874 1.00 46.94 83 PRO A N 1
ATOM 625 C CA . PRO A 1 83 ? -33.067 -0.835 -10.129 1.00 46.94 83 PRO A CA 1
ATOM 626 C C . PRO A 1 83 ? -33.888 -0.076 -9.006 1.00 46.94 83 PRO A C 1
ATOM 628 O O . PRO A 1 83 ? -34.130 -0.707 -7.978 1.00 46.94 83 PRO A O 1
ATOM 631 N N . PRO A 1 84 ? -34.288 1.226 -9.073 1.00 41.47 84 PRO A N 1
ATOM 632 C CA . PRO A 1 84 ? -35.078 1.855 -10.137 1.00 41.47 84 PRO A CA 1
ATOM 633 C C . PRO A 1 84 ? -34.413 3.089 -10.768 1.00 41.47 84 PRO A C 1
ATOM 635 O O . PRO A 1 84 ? -33.637 3.817 -10.154 1.00 41.47 84 PRO A O 1
ATOM 638 N N . THR A 1 85 ? -34.774 3.325 -12.024 1.00 51.50 85 THR A N 1
ATOM 639 C CA . THR A 1 85 ? -34.613 4.595 -12.730 1.00 51.50 85 THR A CA 1
ATOM 640 C C . THR A 1 85 ? -35.305 5.703 -11.941 1.00 51.50 85 THR A C 1
ATOM 642 O O . THR A 1 85 ? -36.502 5.604 -11.680 1.00 51.50 85 THR A O 1
ATOM 645 N N . VAL A 1 86 ? -34.593 6.781 -11.604 1.00 47.28 86 VAL A N 1
ATOM 646 C CA . VAL A 1 86 ? -35.236 8.024 -11.154 1.00 47.28 86 VAL A CA 1
ATOM 647 C C . VAL A 1 86 ? -35.767 8.741 -12.397 1.00 47.28 86 VAL A C 1
ATOM 649 O O . VAL A 1 86 ? -35.176 9.684 -12.910 1.00 47.28 86 VAL A O 1
ATOM 652 N N . SER A 1 87 ? -36.878 8.233 -12.923 1.00 50.75 87 SER A N 1
ATOM 653 C CA . SER A 1 87 ? -37.857 9.041 -13.645 1.00 50.75 87 SER A CA 1
ATOM 654 C C . SER A 1 87 ? -39.016 9.279 -12.691 1.00 50.75 87 SER A C 1
ATOM 656 O O . SER A 1 87 ? -40.064 8.672 -12.845 1.00 50.75 87 SER A O 1
ATOM 658 N N . ASP A 1 88 ? -38.782 10.099 -11.667 1.00 51.25 88 ASP A N 1
ATOM 659 C CA . ASP A 1 88 ? -39.851 10.723 -10.883 1.00 51.25 88 ASP A CA 1
ATOM 660 C C . ASP A 1 88 ? -39.295 11.944 -10.137 1.00 51.25 88 ASP A C 1
ATOM 662 O O . ASP A 1 88 ? -39.050 11.927 -8.937 1.00 51.25 88 ASP A O 1
ATOM 666 N N . LEU A 1 89 ? -38.983 12.996 -10.893 1.00 44.25 89 LEU A N 1
ATOM 667 C CA . LEU A 1 89 ? -39.078 14.364 -10.387 1.00 44.25 89 LEU A CA 1
ATOM 668 C C . LEU A 1 89 ? -39.365 15.290 -11.574 1.00 44.25 89 LEU A C 1
ATOM 670 O O . LEU A 1 89 ? -38.565 16.136 -11.965 1.00 44.25 89 LEU A O 1
ATOM 674 N N . ALA A 1 90 ? -40.521 15.073 -12.199 1.00 46.81 90 ALA A N 1
ATOM 675 C CA . ALA A 1 90 ? -41.163 16.123 -12.969 1.00 46.81 90 ALA A CA 1
ATOM 676 C C . ALA A 1 90 ? -41.639 17.183 -11.964 1.00 46.81 90 ALA A C 1
ATOM 678 O O . ALA A 1 90 ? -42.679 17.022 -11.331 1.00 46.81 90 ALA A O 1
ATOM 679 N N . VAL A 1 91 ? -40.846 18.237 -11.767 1.00 46.25 91 VAL A N 1
ATOM 680 C CA . VAL A 1 91 ? -41.356 19.493 -11.212 1.00 46.25 91 VAL A CA 1
ATOM 681 C C . VAL A 1 91 ? -41.684 20.375 -12.405 1.00 46.25 91 VAL A C 1
ATOM 683 O O . VAL A 1 91 ? -40.803 20.913 -13.070 1.00 46.25 91 VAL A O 1
ATOM 686 N N . ASP A 1 92 ? -42.975 20.425 -12.695 1.00 48.78 92 ASP A N 1
ATOM 687 C CA . ASP A 1 92 ? -43.610 21.350 -13.619 1.00 48.78 92 ASP A CA 1
ATOM 688 C C . ASP A 1 92 ? -43.340 22.789 -13.143 1.00 48.78 92 ASP A C 1
ATOM 690 O O . ASP A 1 92 ? -43.868 23.221 -12.120 1.00 48.78 92 ASP A O 1
ATOM 694 N N . VAL A 1 93 ? -42.452 23.505 -13.835 1.00 53.38 93 VAL A N 1
ATOM 695 C CA . VAL A 1 93 ? -42.342 24.971 -13.775 1.00 53.38 93 VAL A CA 1
ATOM 696 C C . VAL A 1 93 ? -42.110 25.454 -15.202 1.00 53.38 93 VAL A C 1
ATOM 698 O O . VAL A 1 93 ? -41.010 25.836 -15.585 1.00 53.38 93 VAL A O 1
ATOM 701 N N . ASP A 1 94 ? -43.163 25.397 -16.011 1.00 49.44 94 ASP A N 1
ATOM 702 C CA . ASP A 1 94 ? -43.294 26.256 -17.187 1.00 49.44 94 ASP A CA 1
ATOM 703 C C . ASP A 1 94 ? -44.709 26.845 -17.192 1.00 49.44 94 ASP A C 1
ATOM 705 O O . ASP A 1 94 ? -45.626 26.390 -17.869 1.00 49.44 94 ASP A O 1
ATOM 709 N N . ALA A 1 95 ? -44.902 27.846 -16.333 1.00 50.00 95 ALA A N 1
ATOM 710 C CA . ALA A 1 95 ? -46.012 28.781 -16.424 1.00 50.00 95 ALA A CA 1
ATOM 711 C C . ALA A 1 95 ? -45.580 30.126 -15.821 1.00 50.00 95 ALA A C 1
ATOM 713 O O . ALA A 1 95 ? -45.582 30.305 -14.610 1.00 50.00 95 ALA A O 1
ATOM 714 N N . ALA A 1 96 ? -45.212 31.043 -16.721 1.00 48.94 96 ALA A N 1
ATOM 715 C CA . ALA A 1 96 ? -45.322 32.500 -16.613 1.00 48.94 96 ALA A CA 1
ATOM 716 C C . ALA A 1 96 ? -44.730 33.206 -15.370 1.00 48.94 96 ALA A C 1
ATOM 718 O O . ALA A 1 96 ? -45.378 33.272 -14.336 1.00 48.94 96 ALA A O 1
ATOM 719 N N . GLU A 1 97 ? -43.566 33.855 -15.530 1.00 40.22 97 GLU A N 1
ATOM 720 C CA . GLU A 1 97 ? -43.401 35.332 -15.510 1.00 40.22 97 GLU A CA 1
ATOM 721 C C . GLU A 1 97 ? -41.909 35.692 -15.744 1.00 40.22 97 GLU A C 1
ATOM 723 O O . GLU A 1 97 ? -41.038 35.122 -15.081 1.00 40.22 97 GLU A O 1
ATOM 728 N N . PRO A 1 98 ? -41.548 36.588 -16.686 1.00 55.03 98 PRO A N 1
ATOM 729 C CA . PRO A 1 98 ? -40.157 37.017 -16.849 1.00 55.03 98 PRO A CA 1
ATOM 730 C C . PRO A 1 98 ? -39.711 37.901 -15.666 1.00 55.03 98 PRO A C 1
ATOM 732 O O . PRO A 1 98 ? -40.469 38.776 -15.245 1.00 55.03 98 PRO A O 1
ATOM 735 N N . PRO A 1 99 ? -38.482 37.738 -15.135 1.00 54.84 99 PRO A N 1
ATOM 736 C CA . PRO A 1 99 ? -37.996 38.579 -14.047 1.00 54.84 99 PRO A CA 1
ATOM 737 C C . PRO A 1 99 ? -37.785 40.033 -14.519 1.00 54.84 99 PRO A C 1
ATOM 739 O O . PRO A 1 99 ? -37.364 40.256 -15.658 1.00 54.84 99 PRO A O 1
ATOM 742 N N . PRO A 1 100 ? -38.038 41.040 -13.663 1.00 51.47 100 PRO A N 1
ATOM 743 C CA . PRO A 1 100 ? -37.906 42.446 -14.031 1.00 51.47 100 PRO A CA 1
ATOM 744 C C . PRO A 1 100 ? -36.445 42.817 -14.332 1.00 51.47 100 PRO A C 1
ATOM 746 O O . PRO A 1 100 ? -35.530 42.477 -13.579 1.00 51.47 100 PRO A O 1
ATOM 749 N N . HIS A 1 101 ? -36.225 43.550 -15.428 1.00 51.53 101 HIS A N 1
ATOM 750 C CA . HIS A 1 101 ? -34.916 44.080 -15.807 1.00 51.53 101 HIS A CA 1
ATOM 751 C C . HIS A 1 101 ? -34.440 45.125 -14.783 1.00 51.53 101 HIS A C 1
ATOM 753 O O . HIS A 1 101 ? -34.936 46.250 -14.761 1.00 51.53 101 HIS A O 1
ATOM 759 N N . LEU A 1 102 ? -33.453 44.777 -13.953 1.00 46.94 102 LEU A N 1
ATOM 760 C CA . LEU A 1 102 ? -32.644 45.772 -13.249 1.00 46.94 102 LEU A CA 1
ATOM 761 C C . LEU A 1 102 ? -31.629 46.365 -14.234 1.00 46.94 102 LEU A C 1
ATOM 763 O O . LEU A 1 102 ? -30.687 45.692 -14.653 1.00 46.94 102 LEU A O 1
ATOM 767 N N . SER A 1 103 ? -31.834 47.630 -14.598 1.00 45.91 103 SER A N 1
ATOM 768 C CA . SER A 1 103 ? -30.897 48.452 -15.363 1.00 45.91 103 SER A CA 1
ATOM 769 C C . SER A 1 103 ? -29.545 48.537 -14.648 1.00 45.91 103 SER A C 1
ATOM 771 O O . SER A 1 103 ? -29.386 49.285 -13.686 1.00 45.91 103 SER A O 1
ATOM 773 N N . ALA A 1 104 ? -28.559 47.779 -15.124 1.00 46.34 104 ALA A N 1
ATOM 774 C CA . ALA A 1 104 ? -27.159 48.007 -14.799 1.00 46.34 104 ALA A CA 1
ATOM 775 C C . ALA A 1 104 ? -26.632 49.125 -15.710 1.00 46.34 104 ALA A C 1
ATOM 777 O O . ALA A 1 104 ? -26.198 48.895 -16.837 1.00 46.34 104 ALA A O 1
ATOM 778 N N . GLU A 1 105 ? -26.739 50.357 -15.221 1.00 43.84 105 GLU A N 1
ATOM 779 C CA . GLU A 1 105 ? -26.130 51.543 -15.813 1.00 43.84 105 GLU A CA 1
ATOM 780 C C . GLU A 1 105 ? -24.597 51.397 -15.734 1.00 43.84 105 GLU A C 1
ATOM 782 O O . GLU A 1 105 ? -24.003 51.403 -14.656 1.00 43.84 105 GLU A O 1
ATOM 787 N N . MET A 1 106 ? -23.946 51.183 -16.880 1.00 44.28 106 MET A N 1
ATOM 788 C CA . MET A 1 106 ? -22.488 51.255 -17.007 1.00 44.28 106 MET A CA 1
ATOM 789 C C . MET A 1 106 ? -22.063 52.731 -16.957 1.00 44.28 106 MET A C 1
ATOM 791 O O . MET A 1 106 ? -22.514 53.497 -17.813 1.00 44.28 106 MET A O 1
ATOM 795 N N . PRO A 1 107 ? -21.162 53.165 -16.056 1.00 49.69 107 PRO A N 1
ATOM 796 C CA . PRO A 1 107 ? -20.599 54.501 -16.154 1.00 49.69 107 PRO A CA 1
ATOM 797 C C . PRO A 1 107 ? -19.617 54.542 -17.328 1.00 49.69 107 PRO A C 1
ATOM 799 O O . PRO A 1 107 ? -18.540 53.944 -17.286 1.00 49.69 107 PRO A O 1
ATOM 802 N N . GLN A 1 108 ? -20.011 55.245 -18.391 1.00 48.59 108 GLN A N 1
ATOM 803 C CA . GLN A 1 108 ? -19.132 55.585 -19.500 1.00 48.59 108 GLN A CA 1
ATOM 804 C C . GLN A 1 108 ? -18.017 56.518 -19.017 1.00 48.59 108 GLN A C 1
ATOM 806 O O . GLN A 1 108 ? -18.269 57.561 -18.412 1.00 48.59 108 GLN A O 1
ATOM 811 N N . GLN A 1 109 ? -16.777 56.135 -19.314 1.00 47.09 109 GLN A N 1
ATOM 812 C CA . GLN A 1 109 ? -15.619 57.010 -19.222 1.00 47.09 109 GLN A CA 1
ATOM 813 C C . GLN A 1 109 ? -15.805 58.173 -20.199 1.00 47.09 109 GLN A C 1
ATOM 815 O O . GLN A 1 109 ? -15.909 57.977 -21.406 1.00 47.09 109 GLN A O 1
ATOM 820 N N . GLN A 1 110 ? -15.866 59.385 -19.658 1.00 51.09 110 GLN A N 1
ATOM 821 C CA . GLN A 1 110 ? -15.916 60.611 -20.433 1.00 51.09 110 GLN A CA 1
ATOM 822 C C . GLN A 1 110 ? -14.481 61.110 -20.630 1.00 51.09 110 GLN A C 1
ATOM 824 O O . GLN A 1 110 ? -13.858 61.622 -19.700 1.00 51.09 110 GLN A O 1
ATOM 829 N N . GLU A 1 111 ? -13.960 60.949 -21.846 1.00 47.62 111 GLU A N 1
ATOM 830 C CA . GLU A 1 111 ? -12.850 61.760 -22.345 1.00 47.62 111 GLU A CA 1
ATOM 831 C C . GLU A 1 111 ? -13.248 63.245 -22.290 1.00 47.62 111 GLU A C 1
ATOM 833 O O . GLU A 1 111 ? -14.346 63.629 -22.706 1.00 47.62 111 GLU A O 1
ATOM 838 N N . LYS A 1 112 ? -12.351 64.096 -21.782 1.00 43.22 112 LYS A N 1
ATOM 839 C CA . LYS A 1 112 ? -12.412 65.551 -21.958 1.00 43.22 112 LYS A CA 1
ATOM 840 C C . LYS A 1 112 ? -11.096 66.040 -22.569 1.00 43.22 112 LYS A C 1
ATOM 842 O O . LYS A 1 112 ? -10.042 65.660 -22.062 1.00 43.22 112 LYS A O 1
ATOM 847 N N . PRO A 1 113 ? -11.153 66.886 -23.610 1.00 53.78 113 PRO A N 1
ATOM 848 C CA . PRO A 1 113 ? -9.976 67.448 -24.253 1.00 53.78 113 PRO A CA 1
ATOM 849 C C . PRO A 1 113 ? -9.441 68.660 -23.480 1.00 53.78 113 PRO A C 1
ATOM 851 O O . PRO A 1 113 ? -10.205 69.389 -22.839 1.00 53.78 113 PRO A O 1
ATOM 854 N N . GLY A 1 114 ? -8.132 68.874 -23.595 1.00 47.94 114 GLY A N 1
ATOM 855 C CA . GLY A 1 114 ? -7.418 70.112 -23.286 1.00 47.94 114 GLY A CA 1
ATOM 856 C C . GLY A 1 114 ? -6.504 70.462 -24.448 1.00 47.94 114 GLY A C 1
ATOM 857 O O . GLY A 1 114 ? -5.984 69.506 -25.067 1.00 47.94 114 GLY A O 1
#

Foldseek 3Di:
DVVVVVPDDLLRVLVVVLVVLVVLLVVLVVVLVVDDPPVSNVVSVVSSVVSVLSSVLSVCVNVVNPPNCPVPDPPPPPDDDDDDDPPPDPPDDDDDDDDDDDDPDDDDDDDDDD

Radius of gyration: 29.83 Å; chains: 1; bounding box: 72×80×42 Å